Protein AF-T0YXC4-F1 (afdb_monomer_lite)

Organism: NCBI:txid410659

Structure (mmCIF, N/CA/C/O backbone):
data_AF-T0YXC4-F1
#
_entry.id   AF-T0YXC4-F1
#
loop_
_atom_site.group_PDB
_atom_site.id
_atom_site.type_symbol
_atom_site.label_atom_id
_atom_site.label_alt_id
_atom_site.label_comp_id
_atom_site.label_asym_id
_atom_site.label_entity_id
_atom_site.label_seq_id
_atom_site.pdbx_PDB_ins_code
_atom_site.Cartn_x
_atom_site.Cartn_y
_atom_site.Cartn_z
_atom_site.occupancy
_atom_site.B_iso_or_equiv
_atom_site.auth_seq_id
_atom_site.auth_comp_id
_atom_site.auth_asym_id
_atom_site.auth_atom_id
_atom_site.pdbx_PDB_model_num
ATOM 1 N N . MET A 1 1 ? -0.343 4.038 3.746 1.00 89.31 1 MET A N 1
ATOM 2 C CA . MET A 1 1 ? -1.048 2.782 3.409 1.00 89.31 1 MET A CA 1
ATOM 3 C C . MET A 1 1 ? -2.465 3.038 2.936 1.00 89.31 1 MET A C 1
ATOM 5 O O . MET A 1 1 ? -2.783 2.548 1.871 1.00 89.31 1 MET A O 1
ATOM 9 N N . THR A 1 2 ? -3.294 3.812 3.639 1.00 93.81 2 THR A N 1
ATOM 10 C CA . THR A 1 2 ? -4.665 4.095 3.173 1.00 93.81 2 THR A CA 1
ATOM 11 C C . THR A 1 2 ? -4.748 4.724 1.772 1.00 93.81 2 THR A C 1
ATOM 13 O O . THR A 1 2 ? -5.562 4.224 1.002 1.00 93.81 2 THR A O 1
ATOM 16 N N . PRO A 1 3 ? -3.846 5.634 1.331 1.00 94.62 3 PRO A N 1
ATOM 17 C CA . PRO A 1 3 ? -3.892 6.118 -0.053 1.00 94.62 3 PRO A CA 1
ATOM 18 C C . PRO A 1 3 ? -3.593 5.032 -1.094 1.00 94.62 3 PRO A C 1
ATOM 20 O O . PRO A 1 3 ? -4.110 5.072 -2.201 1.00 94.62 3 PRO A O 1
ATOM 23 N N . LEU A 1 4 ? -2.778 4.028 -0.742 1.00 95.25 4 LEU A N 1
ATOM 24 C CA . LEU A 1 4 ? -2.529 2.885 -1.625 1.00 95.25 4 LEU A CA 1
ATOM 25 C C . LEU A 1 4 ? -3.799 2.061 -1.821 1.00 95.25 4 LEU A C 1
ATOM 27 O O . LEU A 1 4 ? -4.072 1.620 -2.930 1.00 95.25 4 LEU A O 1
ATOM 31 N N . ILE A 1 5 ? -4.548 1.827 -0.743 1.00 95.38 5 ILE A N 1
ATOM 32 C CA . ILE A 1 5 ? -5.797 1.070 -0.819 1.00 95.38 5 ILE A CA 1
ATOM 33 C C . ILE A 1 5 ? -6.786 1.799 -1.730 1.00 95.38 5 ILE A C 1
ATOM 35 O O . ILE A 1 5 ? -7.356 1.170 -2.613 1.00 95.38 5 ILE A O 1
ATOM 39 N N . GLU A 1 6 ? -6.920 3.119 -1.587 1.00 93.88 6 GLU A N 1
ATOM 40 C CA . GLU A 1 6 ? -7.794 3.927 -2.449 1.00 93.88 6 GLU A CA 1
ATOM 41 C C . GLU A 1 6 ? -7.365 3.894 -3.920 1.00 93.88 6 GLU A C 1
ATOM 43 O O . GLU A 1 6 ? -8.204 3.697 -4.801 1.00 93.88 6 GLU A O 1
ATOM 48 N N . GLU A 1 7 ? -6.064 4.013 -4.193 1.00 95.06 7 GLU A N 1
ATOM 49 C CA . GLU A 1 7 ? -5.517 3.901 -5.548 1.00 95.06 7 GLU A CA 1
ATOM 50 C C . GLU A 1 7 ? -5.839 2.533 -6.171 1.00 95.06 7 GLU A C 1
ATOM 52 O O . GLU A 1 7 ? -6.285 2.456 -7.318 1.00 95.06 7 GLU A O 1
ATOM 57 N N . LEU A 1 8 ? -5.654 1.445 -5.415 1.00 95.56 8 LEU A N 1
ATOM 58 C CA . LEU A 1 8 ? -5.947 0.092 -5.886 1.00 95.56 8 LEU A CA 1
ATOM 59 C C . LEU A 1 8 ? -7.445 -0.118 -6.104 1.00 95.56 8 LEU A C 1
ATOM 61 O O . LEU A 1 8 ? -7.821 -0.692 -7.116 1.00 95.56 8 LEU A O 1
ATOM 65 N N . GLN A 1 9 ? -8.310 0.366 -5.214 1.00 94.06 9 GLN A N 1
ATOM 66 C CA . GLN A 1 9 ? -9.762 0.250 -5.387 1.00 94.06 9 GLN A CA 1
ATOM 67 C C . GLN A 1 9 ? -10.277 1.048 -6.589 1.00 94.06 9 GLN A C 1
ATOM 69 O O . GLN A 1 9 ? -11.237 0.634 -7.233 1.00 94.06 9 GLN A O 1
ATOM 74 N N . THR A 1 10 ? -9.639 2.176 -6.898 1.00 93.44 10 THR A N 1
ATOM 75 C CA . THR A 1 10 ? -10.023 3.030 -8.028 1.00 93.44 10 THR A CA 1
ATOM 76 C C . THR A 1 10 ? -9.634 2.394 -9.362 1.00 93.44 10 THR A C 1
ATOM 78 O O . THR A 1 10 ? -10.441 2.353 -10.286 1.00 93.44 10 THR A O 1
ATOM 81 N N . ASN A 1 11 ? -8.413 1.864 -9.461 1.00 94.94 11 ASN A N 1
ATOM 82 C CA . ASN A 1 11 ? -7.876 1.331 -10.717 1.00 94.94 11 ASN A CA 1
ATOM 83 C C . ASN A 1 11 ? -8.137 -0.174 -10.905 1.00 94.94 11 ASN A C 1
ATOM 85 O O . ASN A 1 11 ? -8.137 -0.671 -12.028 1.00 94.94 11 ASN A O 1
ATOM 89 N N . LEU A 1 12 ? -8.362 -0.911 -9.814 1.00 95.38 12 LEU A N 1
ATOM 90 C CA . LEU A 1 12 ? -8.618 -2.353 -9.783 1.00 95.38 12 LEU A CA 1
ATOM 91 C C . LEU A 1 12 ? -9.857 -2.641 -8.906 1.00 95.38 12 LEU A C 1
ATOM 93 O O . LEU A 1 12 ? -9.734 -3.240 -7.835 1.00 95.38 12 LEU A O 1
ATOM 97 N N . PRO A 1 13 ? -11.073 -2.256 -9.338 1.00 92.75 13 PRO A N 1
ATOM 98 C CA . PRO A 1 13 ? -12.277 -2.264 -8.493 1.00 92.75 13 PRO A CA 1
ATOM 99 C C . PRO A 1 13 ? -12.686 -3.645 -7.961 1.00 92.75 13 PRO A C 1
ATOM 101 O O . PRO A 1 13 ? -13.370 -3.739 -6.946 1.00 92.75 13 PRO A O 1
ATOM 104 N N . ASN A 1 14 ? -12.242 -4.721 -8.614 1.00 94.50 14 ASN A N 1
ATOM 105 C CA . ASN A 1 14 ? -12.522 -6.101 -8.208 1.00 94.50 14 ASN A CA 1
ATOM 106 C C . ASN A 1 14 ? -11.354 -6.765 -7.455 1.00 94.50 14 ASN A C 1
ATOM 108 O O . ASN A 1 14 ? -11.410 -7.964 -7.167 1.00 94.50 14 ASN A O 1
ATOM 112 N N . ALA A 1 15 ? -10.277 -6.027 -7.165 1.00 95.69 15 ALA A N 1
ATOM 113 C CA . ALA A 1 15 ? -9.135 -6.569 -6.444 1.00 95.69 15 ALA A CA 1
ATOM 114 C C . ALA A 1 15 ? -9.502 -6.870 -4.987 1.00 95.69 15 ALA A C 1
ATOM 116 O O . ALA A 1 15 ? -10.062 -6.036 -4.277 1.00 95.69 15 ALA A O 1
ATOM 117 N N . ARG A 1 16 ? -9.130 -8.067 -4.526 1.00 96.75 16 ARG A N 1
ATOM 118 C CA . ARG A 1 16 ? -9.169 -8.430 -3.106 1.00 96.75 16 ARG A CA 1
ATOM 119 C C . ARG A 1 16 ? -7.817 -8.126 -2.492 1.00 96.75 16 ARG A C 1
ATOM 121 O O . ARG A 1 16 ? -6.807 -8.673 -2.932 1.00 96.75 16 ARG A O 1
ATOM 128 N N . ILE A 1 17 ? -7.806 -7.262 -1.487 1.00 97.44 17 ILE A N 1
ATOM 129 C CA . ILE A 1 17 ? -6.573 -6.779 -0.877 1.00 97.44 17 ILE A CA 1
ATOM 130 C C . ILE A 1 17 ? -6.413 -7.424 0.497 1.00 97.44 17 ILE A C 1
ATOM 132 O O . ILE A 1 17 ? -7.235 -7.215 1.389 1.00 97.44 17 ILE A O 1
ATOM 136 N N . ASP A 1 18 ? -5.328 -8.173 0.676 1.00 97.12 18 ASP A N 1
ATOM 137 C CA . ASP A 1 18 ? -4.890 -8.625 1.994 1.00 97.12 18 ASP A CA 1
ATOM 138 C C . ASP A 1 18 ? -3.780 -7.688 2.493 1.00 97.12 18 ASP A C 1
ATOM 140 O O . ASP A 1 18 ? -2.787 -7.450 1.800 1.00 97.12 18 ASP A O 1
ATOM 144 N N . VAL A 1 19 ? -3.921 -7.159 3.708 1.00 95.94 19 VAL A N 1
ATOM 145 C CA . VAL A 1 19 ? -2.939 -6.257 4.321 1.00 95.94 19 VAL A CA 1
ATOM 146 C C . VAL A 1 19 ? -2.153 -6.998 5.391 1.00 95.94 19 VAL A C 1
ATOM 148 O O . VAL A 1 19 ? -2.708 -7.409 6.403 1.00 95.94 19 VAL A O 1
ATOM 151 N N . LEU A 1 20 ? -0.839 -7.124 5.211 1.00 94.38 20 LEU A N 1
ATOM 152 C CA . LEU A 1 20 ? 0.066 -7.652 6.231 1.00 94.38 20 LEU A CA 1
ATOM 153 C C . LEU A 1 20 ? 0.678 -6.496 7.030 1.00 94.38 20 LEU A C 1
ATOM 155 O O . LEU A 1 20 ? 1.463 -5.717 6.491 1.00 94.38 20 LEU A O 1
ATOM 159 N N . SER A 1 21 ? 0.335 -6.375 8.312 1.00 91.50 21 SER A N 1
ATOM 160 C CA . SER A 1 21 ? 0.730 -5.232 9.143 1.00 91.50 21 SER A CA 1
ATOM 161 C C . SER A 1 21 ? 1.229 -5.666 10.514 1.00 91.50 21 SER A C 1
ATOM 163 O O . SER A 1 21 ? 0.726 -6.618 11.092 1.00 91.50 21 SER A O 1
ATOM 165 N N . ALA A 1 22 ? 2.208 -4.943 11.059 1.00 88.06 22 ALA A N 1
ATOM 166 C CA . ALA A 1 22 ? 2.613 -5.073 12.461 1.00 88.06 22 ALA A CA 1
ATOM 167 C C . ALA A 1 22 ? 1.924 -4.044 13.379 1.00 88.06 22 ALA A C 1
ATOM 169 O O . ALA A 1 22 ? 2.233 -3.981 14.569 1.00 88.06 22 ALA A O 1
ATOM 170 N N . CYS A 1 23 ? 1.041 -3.205 12.824 1.00 87.69 23 CYS A N 1
ATOM 171 C CA . CYS A 1 23 ? 0.248 -2.246 13.585 1.00 87.69 23 CYS A CA 1
ATOM 172 C C . CYS A 1 23 ? -0.911 -2.982 14.280 1.00 87.69 23 CYS A C 1
ATOM 174 O O . CYS A 1 23 ? -1.699 -3.605 13.569 1.00 87.69 23 CYS A O 1
ATOM 176 N N . PRO A 1 24 ? -1.049 -2.892 15.617 1.00 86.62 24 PRO A N 1
ATOM 177 C CA . PRO A 1 24 ? -2.170 -3.500 16.336 1.00 86.62 24 PRO A CA 1
ATOM 178 C C . PRO A 1 24 ? -3.530 -2.946 15.911 1.00 86.62 24 PRO A C 1
ATOM 180 O O . PRO A 1 24 ? -4.501 -3.678 15.917 1.00 86.62 24 PRO A O 1
ATOM 183 N N . ALA A 1 25 ? -3.579 -1.678 15.492 1.00 89.88 25 ALA A N 1
ATOM 184 C CA . ALA A 1 25 ? -4.812 -1.028 15.057 1.00 89.88 25 ALA A CA 1
ATOM 185 C C . ALA A 1 25 ? -5.099 -1.203 13.554 1.00 89.88 25 ALA A C 1
ATOM 187 O O . ALA A 1 25 ? -5.867 -0.455 12.953 1.00 89.88 25 ALA A O 1
ATOM 188 N N . ALA A 1 26 ? -4.402 -2.128 12.882 1.00 92.00 26 ALA A N 1
ATOM 189 C CA . ALA A 1 26 ? -4.546 -2.287 11.439 1.00 92.00 26 ALA A CA 1
ATOM 190 C C . ALA A 1 26 ? -5.963 -2.722 11.057 1.00 92.00 26 ALA A C 1
ATOM 192 O O . ALA A 1 26 ? -6.466 -2.263 10.036 1.00 92.00 26 ALA A O 1
ATOM 193 N N . HIS A 1 27 ? -6.591 -3.591 11.853 1.00 92.25 27 HIS A N 1
ATOM 194 C CA . HIS A 1 27 ? -7.942 -4.050 11.561 1.00 92.25 27 HIS A CA 1
ATOM 195 C C . HIS A 1 27 ? -8.942 -2.889 11.567 1.00 92.25 27 HIS A C 1
ATOM 197 O O . HIS A 1 27 ? -9.600 -2.674 10.553 1.00 92.25 27 HIS A O 1
ATOM 203 N N . GLU A 1 28 ? -8.959 -2.076 12.630 1.00 91.69 28 GLU A N 1
ATOM 204 C CA . GLU A 1 28 ? -9.878 -0.933 12.743 1.00 91.69 28 GLU A CA 1
ATOM 205 C C . GLU A 1 28 ? -9.617 0.125 11.659 1.00 91.69 28 GLU A C 1
ATOM 207 O O . GLU A 1 28 ? -10.542 0.650 11.045 1.00 91.69 28 GLU A O 1
ATOM 212 N N . VAL A 1 29 ? -8.345 0.410 11.348 1.00 92.31 29 VAL A N 1
ATOM 213 C CA . VAL A 1 29 ? -7.995 1.401 10.314 1.00 92.31 29 VAL A CA 1
ATOM 214 C C . VAL A 1 29 ? -8.510 0.993 8.932 1.00 92.31 29 VAL A C 1
ATOM 216 O O . VAL A 1 29 ? -8.890 1.866 8.147 1.00 92.31 29 VAL A O 1
ATOM 219 N N . PHE A 1 30 ? -8.493 -0.304 8.608 1.00 94.25 30 PHE A N 1
ATOM 220 C CA . PHE A 1 30 ? -8.868 -0.794 7.280 1.00 94.25 30 PHE A CA 1
ATOM 221 C C . PHE A 1 30 ? -10.308 -1.312 7.173 1.00 94.25 30 PHE A C 1
ATOM 223 O O . PHE A 1 30 ? -10.748 -1.574 6.057 1.00 94.25 30 PHE A O 1
ATOM 230 N N . GLU A 1 31 ? -11.055 -1.405 8.275 1.00 92.06 31 GLU A N 1
ATOM 231 C CA . GLU A 1 31 ? -12.439 -1.900 8.294 1.00 92.06 31 GLU A CA 1
ATOM 232 C C . GLU A 1 31 ? -13.357 -1.121 7.337 1.00 92.06 31 GLU A C 1
ATOM 234 O O . GLU A 1 31 ? -14.156 -1.706 6.608 1.00 92.06 31 GLU A O 1
ATOM 239 N N . GLY A 1 32 ? -13.185 0.201 7.254 1.00 92.00 32 GLY A N 1
ATOM 240 C CA . GLY A 1 32 ? -13.977 1.056 6.367 1.00 92.00 32 GLY A CA 1
ATOM 241 C C . GLY A 1 32 ? -13.593 1.008 4.878 1.00 92.00 32 GLY A C 1
ATOM 242 O O . GLY A 1 32 ? -14.109 1.815 4.102 1.00 92.00 32 GLY A O 1
ATOM 243 N N . PHE A 1 33 ? -12.683 0.120 4.457 1.00 93.75 33 PHE A N 1
ATOM 244 C CA . PHE A 1 33 ? -12.242 -0.009 3.062 1.00 93.75 33 PHE A CA 1
ATOM 245 C C . PHE A 1 33 ? -12.773 -1.311 2.434 1.00 93.75 33 PHE A C 1
ATOM 247 O O . PHE A 1 33 ? -12.198 -2.374 2.662 1.00 93.75 33 PHE A O 1
ATOM 254 N N . PRO A 1 34 ? -13.808 -1.265 1.571 1.00 90.69 34 PRO A N 1
ATOM 255 C CA . PRO A 1 34 ? -14.507 -2.474 1.110 1.00 90.69 34 PRO A CA 1
ATOM 256 C C . PRO A 1 34 ? -13.661 -3.437 0.256 1.00 90.69 34 PRO A C 1
ATOM 258 O O . PRO A 1 34 ? -14.017 -4.602 0.110 1.00 90.69 34 PRO A O 1
ATOM 261 N N . GLY A 1 35 ? -12.546 -2.975 -0.318 1.00 90.81 35 GLY A N 1
ATOM 262 C CA . GLY A 1 35 ? -11.605 -3.813 -1.070 1.00 90.81 35 GLY A CA 1
ATOM 263 C C . GLY A 1 35 ? -10.615 -4.573 -0.183 1.00 90.81 35 GLY A C 1
ATOM 264 O O . GLY A 1 35 ? -9.942 -5.488 -0.663 1.00 90.81 35 GLY A O 1
ATOM 265 N N . VAL A 1 36 ? -10.514 -4.218 1.103 1.00 96.25 36 VAL A N 1
ATOM 266 C CA . VAL A 1 36 ? -9.666 -4.929 2.061 1.00 96.25 36 VAL A CA 1
ATOM 267 C C . VAL A 1 36 ? -10.415 -6.160 2.549 1.00 96.25 36 VAL A C 1
ATOM 269 O O . VAL A 1 36 ? -11.372 -6.076 3.309 1.00 96.25 36 VAL A O 1
ATOM 272 N N . TYR A 1 37 ? -9.968 -7.324 2.091 1.00 95.12 37 TYR A N 1
ATOM 273 C CA . TYR A 1 37 ? -10.610 -8.596 2.391 1.00 95.12 37 TYR A CA 1
ATOM 274 C C . TYR A 1 37 ? -10.095 -9.202 3.698 1.00 95.12 37 TYR A C 1
ATOM 276 O O . TYR A 1 37 ? -10.861 -9.791 4.463 1.00 95.12 37 TYR A O 1
ATOM 284 N N . ARG A 1 38 ? -8.790 -9.074 3.968 1.00 95.38 38 ARG A N 1
ATOM 285 C CA . ARG A 1 38 ? -8.170 -9.564 5.205 1.00 95.38 38 ARG A CA 1
ATOM 286 C C . ARG A 1 38 ? -7.100 -8.612 5.699 1.00 95.38 38 ARG A C 1
ATOM 288 O O . ARG A 1 38 ? -6.307 -8.081 4.928 1.00 95.38 38 ARG A O 1
ATOM 295 N N . VAL A 1 39 ? -7.010 -8.492 7.017 1.00 95.69 39 VAL A N 1
ATOM 296 C CA . VAL A 1 39 ? -5.870 -7.872 7.689 1.00 95.69 39 VAL A CA 1
ATOM 297 C C . VAL A 1 39 ? -5.149 -8.954 8.483 1.00 95.69 39 VAL A C 1
ATOM 299 O O . VAL A 1 39 ? -5.714 -9.597 9.365 1.00 95.69 39 VAL A O 1
ATOM 302 N N . HIS A 1 40 ? -3.893 -9.197 8.130 1.00 93.44 40 HIS A N 1
ATOM 303 C CA . HIS A 1 40 ? -3.005 -10.117 8.815 1.00 93.44 40 HIS A CA 1
ATOM 304 C C . HIS A 1 40 ? -2.114 -9.335 9.772 1.00 93.44 40 HIS A C 1
ATOM 306 O O . HIS A 1 40 ? -1.161 -8.670 9.361 1.00 93.44 40 HIS A O 1
ATOM 312 N N . GLU A 1 41 ? -2.399 -9.456 11.062 1.00 89.88 41 GLU A N 1
ATOM 313 C CA . GLU A 1 41 ? -1.569 -8.860 12.099 1.00 89.88 41 GLU A CA 1
ATOM 314 C C . GLU A 1 41 ? -0.352 -9.739 12.398 1.00 89.88 41 GLU A C 1
ATOM 316 O O . GLU A 1 41 ? -0.451 -10.913 12.779 1.00 89.88 41 GLU A O 1
ATOM 321 N N . LEU A 1 42 ? 0.828 -9.155 12.218 1.00 85.31 42 LEU A N 1
ATOM 322 C CA . LEU A 1 42 ? 2.088 -9.714 12.667 1.00 85.31 42 LEU A CA 1
ATOM 323 C C . LEU A 1 42 ? 2.396 -9.190 14.069 1.00 85.31 42 LEU A C 1
ATOM 325 O O . LEU A 1 42 ? 2.434 -7.977 14.275 1.00 85.31 42 LEU A O 1
ATOM 329 N N . PRO A 1 43 ? 2.704 -10.073 15.033 1.00 76.50 43 PRO A N 1
ATOM 330 C CA . PRO A 1 43 ? 3.152 -9.639 16.345 1.00 76.50 43 PRO A CA 1
ATOM 331 C C . PRO A 1 43 ? 4.369 -8.709 16.218 1.00 76.50 43 PRO A C 1
ATOM 333 O O . PRO A 1 43 ? 5.415 -9.128 15.717 1.00 76.50 43 PRO A O 1
ATOM 336 N N . PHE A 1 44 ? 4.261 -7.475 16.725 1.00 64.38 44 PHE A N 1
ATOM 337 C CA . PHE A 1 44 ? 5.334 -6.465 16.698 1.00 64.38 44 PHE A CA 1
ATOM 338 C C . PHE A 1 44 ? 6.652 -6.981 17.314 1.00 64.38 44 PHE A C 1
ATOM 340 O O . PHE A 1 44 ? 7.745 -6.575 16.927 1.00 64.38 44 PHE A O 1
ATOM 347 N N . ARG A 1 45 ? 6.562 -7.952 18.236 1.00 67.56 45 ARG A N 1
ATOM 348 C CA . ARG A 1 45 ? 7.692 -8.707 18.801 1.00 67.56 45 ARG A CA 1
ATOM 349 C C . ARG A 1 45 ? 7.640 -10.169 18.353 1.00 67.56 45 ARG A C 1
ATOM 351 O O . ARG A 1 45 ? 7.411 -11.053 19.175 1.00 67.56 45 ARG A O 1
ATOM 358 N N . GLY A 1 46 ? 7.860 -10.431 17.063 1.00 59.50 46 GLY A N 1
ATOM 359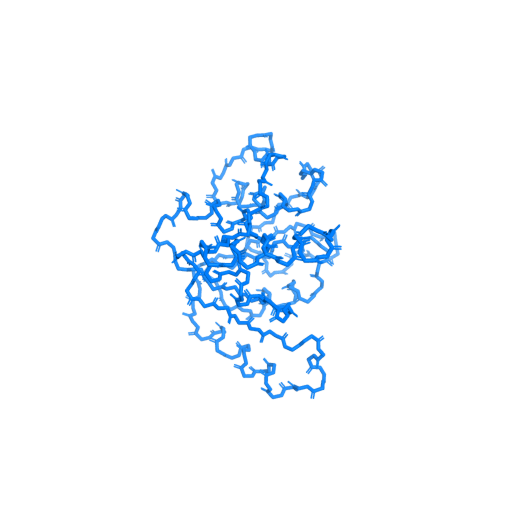 C CA . GLY A 1 46 ? 7.809 -11.783 16.477 1.00 59.50 46 GLY A CA 1
ATOM 360 C C . GLY A 1 46 ? 8.637 -12.835 17.232 1.00 59.50 46 GLY A C 1
ATOM 361 O O . GLY A 1 46 ? 8.211 -13.979 17.352 1.00 59.50 46 GLY A O 1
ATOM 362 N N . VAL A 1 47 ? 9.750 -12.424 17.853 1.00 63.06 47 VAL A N 1
ATOM 363 C CA . VAL A 1 47 ? 10.617 -13.284 18.684 1.00 63.06 47 VAL A CA 1
ATOM 364 C C . VAL A 1 47 ? 9.906 -13.812 19.940 1.00 63.06 47 VAL A C 1
ATOM 366 O O . VAL A 1 47 ? 10.203 -14.908 20.396 1.00 63.06 47 VAL A O 1
ATOM 369 N N . ARG A 1 48 ? 8.937 -13.068 20.493 1.00 72.31 48 ARG A N 1
ATOM 370 C CA . ARG A 1 48 ? 8.167 -13.490 21.678 1.00 72.31 48 ARG A CA 1
ATOM 371 C C . ARG A 1 48 ? 6.990 -14.404 21.337 1.00 72.31 48 ARG A C 1
ATOM 373 O O . ARG A 1 48 ? 6.461 -15.063 22.225 1.00 72.31 48 ARG A O 1
ATOM 380 N N . HIS A 1 49 ? 6.585 -14.458 20.068 1.00 78.94 49 HIS A N 1
ATOM 381 C CA . HIS A 1 49 ? 5.453 -15.267 19.609 1.00 78.94 49 HIS A CA 1
ATOM 382 C C . HIS A 1 49 ? 5.766 -15.991 18.287 1.00 78.94 49 HIS A C 1
ATOM 384 O O . HIS A 1 49 ? 5.038 -15.812 17.305 1.00 78.94 49 HIS A O 1
ATOM 390 N N . PRO A 1 50 ? 6.822 -16.828 18.240 1.00 83.31 50 PRO A N 1
ATOM 391 C CA . PRO A 1 50 ? 7.325 -17.410 16.996 1.00 83.31 50 PRO A CA 1
ATOM 392 C C . PRO A 1 50 ? 6.290 -18.303 16.304 1.00 83.31 50 PRO A C 1
ATOM 394 O O . PRO A 1 50 ? 6.135 -18.228 15.089 1.00 83.31 50 PRO A O 1
ATOM 397 N N . LEU A 1 51 ? 5.517 -19.085 17.067 1.00 86.44 51 LEU A N 1
ATOM 398 C CA . LEU A 1 51 ? 4.472 -19.957 16.516 1.00 86.44 51 LEU A CA 1
ATOM 399 C C . LEU A 1 51 ? 3.329 -19.161 15.876 1.00 86.44 51 LEU A C 1
ATOM 401 O O . LEU A 1 51 ? 2.890 -19.489 14.777 1.00 86.44 51 LEU A O 1
ATOM 405 N N . ARG A 1 52 ? 2.870 -18.082 16.528 1.00 84.88 52 ARG A N 1
ATOM 406 C CA . ARG A 1 52 ? 1.836 -17.195 15.965 1.00 84.88 52 ARG A CA 1
ATOM 407 C C . ARG A 1 52 ? 2.344 -16.482 14.716 1.00 84.88 52 ARG A C 1
ATOM 409 O O . ARG A 1 52 ? 1.626 -16.410 13.725 1.00 84.88 52 ARG A O 1
ATOM 416 N N . TYR A 1 53 ? 3.587 -16.005 14.749 1.00 88.19 53 TYR A N 1
ATOM 417 C CA . TYR A 1 53 ? 4.230 -15.370 13.604 1.00 88.19 53 TYR A CA 1
ATOM 418 C C . TYR A 1 53 ? 4.326 -16.335 12.411 1.00 88.19 53 TYR A C 1
ATOM 420 O O . TYR A 1 53 ? 3.837 -16.025 11.326 1.00 88.19 53 TYR A O 1
ATOM 428 N N . ALA A 1 54 ? 4.868 -17.539 12.627 1.00 87.94 54 ALA A N 1
ATOM 429 C CA . ALA A 1 54 ? 4.970 -18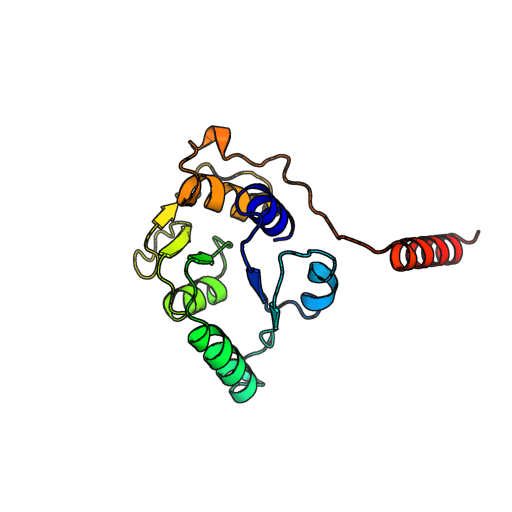.578 11.606 1.00 87.94 54 ALA A CA 1
ATOM 430 C C . ALA A 1 54 ? 3.592 -19.009 11.080 1.00 87.94 54 ALA A C 1
ATOM 432 O O . ALA A 1 54 ? 3.412 -19.127 9.874 1.00 87.94 54 ALA A O 1
ATOM 433 N N . GLY A 1 55 ? 2.597 -19.175 11.955 1.00 91.50 55 GLY A N 1
ATOM 434 C CA . GLY A 1 55 ? 1.225 -19.502 11.562 1.00 91.50 55 GLY A CA 1
ATOM 435 C C . GLY A 1 55 ? 0.580 -18.425 10.684 1.00 91.50 55 GLY A C 1
ATOM 436 O O . GLY A 1 55 ? -0.074 -18.749 9.693 1.00 91.50 55 GLY A O 1
ATOM 437 N N . THR A 1 56 ? 0.789 -17.141 10.990 1.00 90.94 56 THR A N 1
ATOM 438 C CA . THR A 1 56 ? 0.343 -16.042 10.118 1.00 90.94 56 THR A CA 1
ATOM 439 C C . THR A 1 56 ? 1.059 -16.074 8.772 1.00 90.94 56 THR A C 1
ATOM 441 O O . THR A 1 56 ? 0.385 -16.013 7.748 1.00 90.94 56 THR A O 1
ATOM 444 N N . LEU A 1 57 ? 2.380 -16.271 8.743 1.00 91.12 57 LEU A N 1
ATOM 445 C CA . LEU A 1 57 ? 3.111 -16.380 7.477 1.00 91.12 57 LEU A CA 1
ATOM 446 C C . LEU A 1 57 ? 2.675 -17.579 6.638 1.00 91.12 57 LEU A C 1
ATOM 448 O O . LEU A 1 57 ? 2.483 -17.432 5.439 1.00 91.12 57 LEU A O 1
ATOM 452 N N . LEU A 1 58 ? 2.453 -18.744 7.247 1.00 91.56 58 LEU A N 1
ATOM 453 C CA . LEU A 1 58 ? 1.949 -19.918 6.536 1.00 91.56 58 LEU A CA 1
ATOM 454 C C . LEU A 1 58 ? 0.564 -19.667 5.932 1.00 91.56 58 LEU A C 1
ATOM 456 O O . LEU A 1 58 ? 0.298 -20.134 4.829 1.00 91.56 58 LEU A O 1
ATOM 460 N N . ARG A 1 59 ? -0.313 -18.927 6.625 1.00 92.56 59 ARG A N 1
ATOM 461 C CA . ARG A 1 59 ? -1.621 -18.534 6.077 1.00 92.56 59 ARG A CA 1
ATOM 462 C C . ARG A 1 59 ? -1.461 -17.627 4.864 1.00 92.56 59 ARG A C 1
ATOM 464 O O . ARG A 1 59 ? -2.018 -17.947 3.822 1.00 92.56 59 ARG A O 1
ATOM 471 N N . VAL A 1 60 ? -0.658 -16.570 4.985 1.00 93.75 60 VAL A N 1
ATOM 472 C CA . VAL A 1 60 ? -0.364 -15.630 3.890 1.00 93.75 60 VAL A CA 1
ATOM 473 C C . VAL A 1 60 ? 0.242 -16.377 2.697 1.00 93.75 60 VAL A C 1
ATOM 475 O O . VAL A 1 60 ? -0.244 -16.270 1.577 1.00 93.75 60 VAL A O 1
ATOM 478 N N . CYS A 1 61 ? 1.240 -17.231 2.926 1.00 93.38 61 CYS A N 1
ATOM 479 C CA . CYS A 1 61 ? 1.902 -17.965 1.851 1.00 93.38 61 CYS A CA 1
ATOM 480 C C . CYS A 1 61 ? 1.011 -18.994 1.136 1.00 93.38 61 CYS A C 1
ATOM 482 O O . CYS A 1 61 ? 1.347 -19.409 0.033 1.00 93.38 61 CYS A O 1
ATOM 484 N N . ARG A 1 62 ? -0.112 -19.415 1.728 1.00 93.81 62 ARG A N 1
ATOM 485 C CA . ARG A 1 62 ? -1.050 -20.367 1.108 1.00 93.81 62 ARG A CA 1
ATOM 486 C C . ARG A 1 62 ? -2.097 -19.715 0.207 1.00 93.81 62 ARG A C 1
ATOM 488 O O . ARG A 1 62 ? -2.781 -20.442 -0.501 1.00 93.81 62 ARG A O 1
ATOM 495 N N . VAL A 1 63 ? -2.239 -18.387 0.232 1.00 93.44 63 VAL A N 1
ATOM 496 C CA . VAL A 1 63 ? -3.271 -17.690 -0.557 1.00 93.44 63 VAL A CA 1
ATOM 497 C C . VAL A 1 63 ? -2.961 -17.721 -2.056 1.00 93.44 63 VAL A C 1
ATOM 499 O O . VAL A 1 63 ? -3.879 -17.875 -2.851 1.00 93.44 63 VAL A O 1
ATOM 502 N N . GLY A 1 64 ? -1.682 -17.628 -2.436 1.00 91.69 64 GLY A N 1
ATOM 503 C CA . GLY A 1 64 ? -1.264 -17.592 -3.842 1.00 91.69 64 GLY A CA 1
ATOM 504 C C . GLY A 1 64 ? -1.587 -16.254 -4.511 1.00 91.69 64 GLY A C 1
ATOM 505 O O . GLY A 1 64 ? -2.428 -16.193 -5.399 1.00 91.69 64 GLY A O 1
ATOM 506 N N . TYR A 1 65 ? -0.928 -15.179 -4.072 1.00 96.69 65 TYR A N 1
ATOM 507 C CA . TYR A 1 65 ? -1.198 -13.825 -4.561 1.00 96.69 65 TYR A CA 1
ATOM 508 C C . TYR A 1 65 ? -0.791 -13.627 -6.028 1.00 96.69 65 TYR A C 1
ATOM 510 O O . TYR A 1 65 ? 0.274 -14.071 -6.462 1.00 96.69 65 TYR A O 1
ATOM 518 N N . ASP A 1 66 ? -1.595 -12.879 -6.781 1.00 97.06 66 ASP A N 1
ATOM 519 C CA . ASP A 1 66 ? -1.195 -12.407 -8.108 1.00 97.06 66 ASP A CA 1
ATOM 520 C C . ASP A 1 66 ? -0.121 -11.322 -7.994 1.00 97.06 66 ASP A C 1
ATOM 522 O O . ASP A 1 66 ? 0.904 -11.386 -8.669 1.00 97.06 66 ASP A O 1
ATOM 526 N N . ILE A 1 67 ? -0.313 -10.365 -7.081 1.00 97.00 67 ILE A N 1
ATOM 527 C CA . ILE A 1 67 ? 0.595 -9.236 -6.882 1.00 97.00 67 ILE A CA 1
ATOM 528 C C . ILE A 1 67 ? 0.973 -9.130 -5.404 1.00 97.00 67 ILE A C 1
ATOM 530 O O . ILE A 1 67 ? 0.106 -9.099 -4.533 1.00 97.00 67 ILE A O 1
ATOM 534 N N . VAL A 1 68 ? 2.273 -9.037 -5.120 1.00 97.12 68 VAL A N 1
ATOM 535 C CA . VAL A 1 68 ? 2.809 -8.711 -3.792 1.00 97.12 68 VAL A CA 1
ATOM 536 C C . VAL A 1 68 ? 3.505 -7.359 -3.869 1.00 97.12 68 VAL A C 1
ATOM 538 O O . VAL A 1 68 ? 4.416 -7.162 -4.671 1.00 97.12 68 VAL A O 1
ATOM 541 N N . ILE A 1 69 ? 3.088 -6.431 -3.012 1.00 96.62 69 ILE A N 1
ATOM 542 C CA . ILE A 1 69 ? 3.583 -5.054 -2.989 1.00 96.62 69 ILE A CA 1
ATOM 543 C C . ILE A 1 69 ? 4.406 -4.860 -1.713 1.00 96.62 69 ILE A C 1
ATOM 545 O O . ILE A 1 69 ? 3.884 -5.047 -0.616 1.00 96.62 69 ILE A O 1
ATOM 549 N N . ASP A 1 70 ? 5.678 -4.473 -1.842 1.00 94.69 70 ASP A N 1
ATOM 550 C CA . ASP A 1 70 ? 6.481 -3.918 -0.744 1.00 94.69 70 ASP A CA 1
ATOM 551 C C . ASP A 1 70 ? 6.401 -2.379 -0.780 1.00 94.69 70 ASP A C 1
ATOM 553 O O . ASP A 1 70 ? 7.169 -1.738 -1.504 1.00 94.69 70 ASP A O 1
ATOM 557 N N . PRO A 1 71 ? 5.478 -1.759 -0.021 1.00 91.88 71 PRO A N 1
ATOM 558 C CA . PRO A 1 71 ? 5.224 -0.322 -0.088 1.00 91.88 71 PRO A CA 1
ATOM 559 C C . PRO A 1 71 ? 6.327 0.538 0.551 1.00 91.88 71 PRO A C 1
ATOM 561 O O . PRO A 1 71 ? 6.273 1.765 0.464 1.00 91.88 71 PRO A O 1
ATOM 564 N N . CYS A 1 72 ? 7.299 -0.067 1.244 1.00 85.81 72 CYS A N 1
ATOM 565 C CA . CYS A 1 72 ? 8.158 0.631 2.197 1.00 85.81 72 CYS A CA 1
ATOM 566 C C . CYS A 1 72 ? 9.642 0.569 1.811 1.00 85.81 72 CYS A C 1
ATOM 568 O O . CYS A 1 72 ? 10.331 -0.411 2.092 1.00 85.81 72 CYS A O 1
ATOM 570 N N . GLN A 1 73 ? 10.197 1.682 1.318 1.00 84.81 73 GLN A N 1
ATOM 571 C CA . GLN A 1 73 ? 11.616 1.759 0.935 1.00 84.81 73 GLN A CA 1
ATOM 572 C C . GLN A 1 73 ? 12.592 1.403 2.074 1.00 84.81 73 GLN A C 1
ATOM 574 O O . GLN A 1 73 ? 13.633 0.794 1.838 1.00 84.81 73 GLN A O 1
ATOM 579 N N . ASN A 1 74 ? 12.265 1.715 3.330 1.00 83.88 74 ASN A N 1
ATOM 580 C CA . ASN A 1 74 ? 13.190 1.539 4.459 1.00 83.88 74 ASN A CA 1
ATOM 581 C C . ASN A 1 74 ? 12.826 0.378 5.403 1.00 83.88 74 ASN A C 1
ATOM 583 O O . ASN A 1 74 ? 13.426 0.246 6.467 1.00 83.88 74 ASN A O 1
ATOM 587 N N . SER A 1 75 ? 11.885 -0.499 5.030 1.00 86.31 75 SER A N 1
ATOM 588 C CA . SER A 1 75 ? 11.465 -1.611 5.897 1.00 86.31 75 SER A CA 1
ATOM 589 C C . SER A 1 75 ? 12.219 -2.905 5.587 1.00 86.31 75 SER A C 1
ATOM 591 O O . SER A 1 75 ? 11.990 -3.558 4.571 1.00 86.31 75 SER A O 1
ATOM 593 N N . TRP A 1 76 ? 13.119 -3.314 6.485 1.00 85.12 76 TRP A N 1
ATOM 594 C CA . TRP A 1 76 ? 13.820 -4.601 6.369 1.00 85.12 76 TRP A CA 1
ATOM 595 C C . TRP A 1 76 ? 12.883 -5.796 6.520 1.00 85.12 76 TRP A C 1
ATOM 597 O O . TRP A 1 76 ? 13.025 -6.775 5.789 1.00 85.12 76 TRP A O 1
ATOM 607 N N . THR A 1 77 ? 11.919 -5.705 7.436 1.00 86.19 77 THR A N 1
ATOM 608 C CA . THR A 1 77 ? 10.950 -6.775 7.678 1.00 86.19 77 THR A CA 1
ATOM 609 C C . THR A 1 77 ? 10.022 -6.954 6.484 1.00 86.19 77 THR A C 1
ATOM 611 O O . THR A 1 77 ? 9.876 -8.080 6.022 1.00 86.19 77 THR A O 1
ATOM 614 N N . ALA A 1 78 ? 9.448 -5.871 5.942 1.00 88.06 78 ALA A N 1
ATOM 615 C CA . ALA A 1 78 ? 8.578 -5.965 4.766 1.00 88.06 78 ALA A CA 1
ATOM 616 C C . ALA A 1 78 ? 9.332 -6.591 3.589 1.00 88.06 78 ALA A C 1
ATOM 618 O O . ALA A 1 78 ? 8.894 -7.596 3.038 1.00 88.06 78 ALA A O 1
ATOM 619 N N . ARG A 1 79 ? 10.548 -6.108 3.322 1.00 88.38 79 ARG A N 1
ATOM 620 C CA . ARG A 1 79 ? 11.411 -6.649 2.271 1.00 88.38 79 ARG A CA 1
ATOM 621 C C . ARG A 1 79 ? 11.750 -8.122 2.450 1.00 88.38 79 ARG A C 1
ATOM 623 O O . ARG A 1 79 ? 11.776 -8.876 1.478 1.00 88.38 79 ARG A O 1
ATOM 630 N N . PHE A 1 80 ? 12.060 -8.538 3.678 1.00 88.94 80 PHE A N 1
ATOM 631 C CA . PHE A 1 80 ? 12.287 -9.948 3.974 1.00 88.94 80 PHE A CA 1
ATOM 632 C C . PHE A 1 80 ? 11.032 -10.749 3.627 1.00 88.94 80 PHE A C 1
ATOM 634 O O . PHE A 1 80 ? 11.118 -11.688 2.845 1.00 88.94 80 PHE A O 1
ATOM 641 N N . LEU A 1 81 ? 9.870 -10.338 4.128 1.00 90.12 81 LEU A N 1
ATOM 642 C CA . LEU A 1 81 ? 8.606 -11.037 3.916 1.00 90.12 81 LEU A CA 1
ATOM 643 C C . LEU A 1 81 ? 8.203 -11.115 2.441 1.00 90.12 81 LEU A C 1
ATOM 645 O O . LEU A 1 81 ? 7.892 -12.207 1.977 1.00 90.12 81 LEU A O 1
ATOM 649 N N . THR A 1 82 ? 8.305 -10.027 1.677 1.00 91.94 82 THR A N 1
ATOM 650 C CA . THR A 1 82 ? 8.003 -10.005 0.233 1.00 91.94 82 THR A CA 1
ATOM 651 C C . THR A 1 82 ? 8.828 -11.027 -0.549 1.00 91.94 82 THR A C 1
ATOM 653 O O . THR A 1 82 ? 8.331 -11.680 -1.471 1.00 91.94 82 THR A O 1
ATOM 656 N N . ARG A 1 83 ? 10.087 -11.253 -0.152 1.00 89.69 83 ARG A N 1
ATOM 657 C CA . ARG A 1 83 ? 10.919 -12.291 -0.770 1.00 89.69 83 ARG A CA 1
ATOM 658 C C . ARG A 1 83 ? 10.349 -13.697 -0.548 1.00 89.69 83 ARG A C 1
ATOM 660 O O . ARG A 1 83 ? 10.419 -14.508 -1.469 1.00 89.69 83 ARG A O 1
ATOM 667 N N . TRP A 1 84 ? 9.811 -13.981 0.637 1.00 89.81 84 TRP A N 1
ATOM 668 C CA . TRP A 1 84 ? 9.329 -15.314 1.022 1.00 89.81 84 TRP A CA 1
ATOM 669 C C . TRP A 1 84 ? 7.879 -15.587 0.634 1.00 89.81 84 TRP A C 1
ATOM 671 O O . TRP A 1 84 ? 7.546 -16.728 0.331 1.00 89.81 84 TRP A O 1
ATOM 681 N N . ILE A 1 85 ? 7.027 -14.564 0.631 1.00 93.00 85 ILE A N 1
ATOM 682 C CA . ILE A 1 85 ? 5.621 -14.707 0.252 1.00 93.00 85 ILE A CA 1
ATOM 683 C C . ILE A 1 85 ? 5.559 -15.037 -1.245 1.00 93.00 85 ILE A C 1
ATOM 685 O O . ILE A 1 85 ? 6.119 -14.287 -2.044 1.00 93.00 85 ILE A O 1
ATOM 689 N N . PRO A 1 86 ? 4.934 -16.148 -1.664 1.00 93.19 86 PRO A N 1
ATOM 690 C CA . PRO A 1 86 ? 4.750 -16.453 -3.074 1.00 93.19 86 PRO A CA 1
ATOM 691 C C . PRO A 1 86 ? 3.819 -15.420 -3.716 1.00 93.19 86 PRO A C 1
ATOM 693 O O . PRO A 1 86 ? 2.795 -15.049 -3.146 1.00 93.19 86 PRO A O 1
ATOM 696 N N . GLY A 1 87 ? 4.195 -14.966 -4.907 1.00 94.94 87 GLY A N 1
ATOM 697 C CA . GLY A 1 87 ? 3.426 -14.027 -5.715 1.00 94.94 87 GLY A CA 1
ATOM 698 C C . GLY A 1 87 ? 3.820 -14.164 -7.180 1.00 94.94 87 GLY A C 1
ATOM 699 O O . GLY A 1 87 ? 4.989 -14.454 -7.441 1.00 94.94 87 GLY A O 1
ATOM 700 N N . ARG A 1 88 ? 2.873 -13.993 -8.113 1.00 96.12 88 ARG A N 1
ATOM 701 C CA . ARG A 1 88 ? 3.171 -14.031 -9.561 1.00 96.12 88 ARG A CA 1
ATOM 702 C C . ARG A 1 88 ? 3.967 -12.809 -10.016 1.00 96.12 88 ARG A C 1
ATOM 704 O O . ARG A 1 88 ? 4.819 -12.935 -10.885 1.00 96.12 88 ARG A O 1
ATOM 711 N N . LEU A 1 89 ? 3.685 -11.660 -9.410 1.00 96.69 89 LEU A N 1
ATOM 712 C CA . LEU A 1 89 ? 4.377 -10.400 -9.629 1.00 96.69 89 LEU A CA 1
ATOM 713 C C . LEU A 1 89 ? 4.706 -9.754 -8.281 1.00 96.69 89 LEU A C 1
ATOM 715 O O . LEU A 1 89 ? 3.821 -9.504 -7.463 1.00 96.69 89 LEU A O 1
ATOM 719 N N . LYS A 1 90 ? 5.978 -9.458 -8.038 1.00 96.19 90 LYS A N 1
ATOM 720 C CA . LYS A 1 90 ? 6.455 -8.809 -6.816 1.00 96.19 90 LYS A CA 1
ATOM 721 C C . LYS A 1 90 ? 7.037 -7.448 -7.143 1.00 96.19 90 LYS A C 1
ATOM 723 O O . LYS A 1 90 ? 8.028 -7.353 -7.867 1.00 96.19 90 LYS A O 1
ATOM 728 N N . ILE A 1 91 ? 6.456 -6.401 -6.570 1.00 96.00 91 ILE A N 1
ATOM 729 C CA . ILE A 1 91 ? 6.868 -5.022 -6.827 1.00 96.00 91 ILE A CA 1
ATOM 730 C C . ILE A 1 91 ? 7.348 -4.343 -5.549 1.00 96.00 91 ILE A C 1
ATOM 732 O O . ILE A 1 91 ? 6.855 -4.608 -4.452 1.00 96.00 91 ILE A O 1
ATOM 736 N N . GLY A 1 92 ? 8.325 -3.458 -5.687 1.00 95.19 92 GLY A N 1
ATOM 737 C CA . GLY A 1 92 ? 8.889 -2.720 -4.567 1.00 95.19 92 GLY A CA 1
ATOM 738 C C . GLY A 1 92 ? 9.881 -1.666 -5.028 1.00 95.19 92 GLY A C 1
ATOM 739 O O . GLY A 1 92 ? 10.131 -1.482 -6.220 1.00 95.19 92 GLY A O 1
ATOM 740 N N . PHE A 1 93 ? 10.473 -0.963 -4.076 1.00 93.69 93 PHE A N 1
ATOM 741 C CA . PHE A 1 93 ? 11.496 0.025 -4.383 1.00 93.69 93 PHE A CA 1
ATOM 742 C C . PHE A 1 93 ? 12.896 -0.591 -4.496 1.00 93.69 93 PHE A C 1
ATOM 744 O O . PHE A 1 93 ? 13.258 -1.533 -3.783 1.00 93.69 93 PHE A O 1
ATOM 751 N N . MET A 1 94 ? 13.716 -0.021 -5.381 1.00 90.25 94 MET A N 1
ATOM 752 C CA . MET A 1 94 ? 15.123 -0.388 -5.527 1.00 90.25 94 MET A CA 1
ATOM 753 C C . MET A 1 94 ? 15.916 -0.030 -4.269 1.00 90.25 94 MET A C 1
ATOM 755 O O . MET A 1 94 ? 15.889 1.109 -3.796 1.00 90.25 94 MET A O 1
ATOM 759 N N . HIS A 1 95 ? 16.719 -0.979 -3.787 1.00 83.38 95 HIS A N 1
ATOM 760 C CA . HIS A 1 95 ? 17.642 -0.757 -2.681 1.00 83.38 95 HIS A CA 1
ATOM 761 C C . HIS A 1 95 ? 19.086 -1.076 -3.113 1.00 83.38 95 HIS A C 1
ATOM 763 O O . HIS A 1 95 ? 19.344 -2.199 -3.554 1.00 83.38 95 HIS A O 1
ATOM 769 N N . PRO A 1 96 ? 20.065 -0.161 -2.931 1.00 74.12 96 PRO A N 1
ATOM 770 C CA . PRO A 1 96 ? 21.432 -0.321 -3.450 1.00 74.12 96 PRO A CA 1
ATOM 771 C C . PRO A 1 96 ? 22.101 -1.632 -3.032 1.00 74.12 96 PRO A C 1
ATOM 773 O O . PRO A 1 96 ? 22.873 -2.228 -3.775 1.00 74.12 96 PRO A O 1
ATOM 776 N N . ARG A 1 97 ? 21.776 -2.103 -1.823 1.00 69.62 97 ARG A N 1
ATOM 777 C CA . ARG A 1 97 ? 22.395 -3.296 -1.245 1.00 69.62 97 ARG A CA 1
ATOM 778 C C . ARG A 1 97 ? 21.809 -4.628 -1.725 1.00 69.62 97 ARG A C 1
ATOM 780 O O . ARG A 1 97 ? 22.404 -5.640 -1.372 1.00 69.62 97 ARG A O 1
ATOM 787 N N . ARG A 1 98 ? 20.686 -4.692 -2.472 1.00 61.72 98 ARG A N 1
ATOM 788 C CA . ARG A 1 98 ? 20.112 -5.975 -2.959 1.00 61.72 98 ARG A CA 1
ATOM 789 C C . ARG A 1 98 ? 19.221 -5.847 -4.207 1.00 61.72 98 ARG A C 1
ATOM 791 O O . ARG A 1 98 ? 18.320 -5.023 -4.234 1.00 61.72 98 ARG A O 1
ATOM 798 N N . LYS A 1 99 ? 19.412 -6.773 -5.165 1.00 57.66 99 LYS A N 1
ATOM 799 C CA . LYS A 1 99 ? 18.647 -6.915 -6.429 1.00 57.66 99 LYS A CA 1
ATOM 800 C C . LYS A 1 99 ? 17.677 -8.117 -6.492 1.00 57.66 99 LYS A C 1
ATOM 802 O O . LYS A 1 99 ? 17.137 -8.392 -7.551 1.00 57.66 99 LYS A O 1
ATOM 807 N N . ARG A 1 100 ? 17.523 -8.918 -5.427 1.00 73.75 100 ARG A N 1
ATOM 808 C CA . ARG A 1 100 ? 16.795 -10.210 -5.487 1.00 73.75 100 ARG A CA 1
ATOM 809 C C . ARG A 1 100 ? 15.484 -10.177 -4.701 1.00 73.75 100 ARG A C 1
ATOM 811 O O . ARG A 1 100 ? 15.492 -9.728 -3.557 1.00 73.75 100 ARG A O 1
ATOM 818 N N . GLY A 1 101 ? 14.429 -10.767 -5.269 1.00 81.88 101 GLY A N 1
ATOM 819 C CA . GLY A 1 101 ? 13.136 -11.007 -4.608 1.00 81.88 101 GLY A CA 1
ATOM 820 C C . GLY A 1 101 ? 11.982 -10.112 -5.069 1.00 81.88 101 GLY A C 1
ATOM 821 O O . GLY A 1 101 ? 10.876 -10.296 -4.574 1.00 81.88 101 GLY A O 1
ATOM 822 N N . LEU A 1 102 ? 12.246 -9.184 -5.990 1.00 91.31 102 LEU A N 1
ATOM 823 C CA . LEU A 1 102 ? 11.257 -8.369 -6.693 1.00 91.31 102 LEU A CA 1
ATOM 824 C C . LEU A 1 102 ? 11.398 -8.631 -8.194 1.00 91.31 102 LEU A C 1
ATOM 826 O O . LEU A 1 102 ? 12.525 -8.771 -8.673 1.00 91.31 102 LEU A O 1
ATOM 830 N N . ASP A 1 103 ? 10.279 -8.656 -8.902 1.00 94.25 103 ASP A N 1
ATOM 831 C CA . ASP A 1 103 ? 10.219 -8.766 -10.360 1.00 94.25 103 ASP A CA 1
ATOM 832 C C . ASP A 1 103 ? 10.285 -7.374 -11.002 1.00 94.25 103 ASP A C 1
ATOM 834 O O . ASP A 1 103 ? 10.989 -7.171 -11.988 1.00 94.25 103 ASP A O 1
ATOM 838 N N . VAL A 1 104 ? 9.634 -6.383 -10.378 1.00 94.62 104 VAL A N 1
ATOM 839 C CA . VAL A 1 104 ? 9.700 -4.970 -10.777 1.00 94.62 104 VAL A CA 1
ATOM 840 C C . VAL A 1 104 ? 10.214 -4.143 -9.609 1.00 94.62 104 VAL A C 1
ATOM 842 O O . VAL A 1 104 ? 9.720 -4.230 -8.484 1.00 94.62 104 VAL A O 1
ATOM 845 N N . SER A 1 105 ? 11.243 -3.338 -9.864 1.00 93.62 105 SER A N 1
ATOM 846 C CA . SER A 1 105 ? 11.844 -2.469 -8.855 1.00 93.62 105 SER A CA 1
ATOM 847 C C . SER A 1 105 ? 11.897 -1.029 -9.342 1.00 93.62 105 SER A C 1
ATOM 849 O O . SER A 1 105 ? 12.487 -0.753 -10.382 1.00 93.62 105 SER A O 1
ATOM 851 N N . ILE A 1 106 ? 11.330 -0.107 -8.565 1.00 94.50 106 ILE A N 1
ATOM 852 C CA . ILE A 1 106 ? 11.248 1.311 -8.936 1.00 94.50 106 ILE A CA 1
ATOM 853 C C . ILE A 1 106 ? 12.321 2.128 -8.199 1.00 94.50 106 ILE A C 1
ATOM 855 O O . ILE A 1 106 ? 12.471 1.982 -6.980 1.00 94.50 106 ILE A O 1
ATOM 859 N N . PRO A 1 107 ? 13.087 2.998 -8.887 1.00 92.88 107 PRO A N 1
ATOM 860 C CA . PRO A 1 107 ? 13.996 3.927 -8.228 1.00 92.88 107 PRO A CA 1
ATOM 861 C C . PRO A 1 107 ? 13.256 4.866 -7.272 1.00 92.88 107 PRO A C 1
ATOM 863 O O . PRO A 1 107 ? 12.245 5.468 -7.626 1.00 92.88 107 PRO A O 1
ATOM 866 N N . PHE A 1 108 ? 13.811 5.055 -6.076 1.00 91.88 108 PHE A N 1
ATOM 867 C CA . PHE A 1 108 ? 13.235 5.963 -5.080 1.00 91.88 108 PHE A CA 1
ATOM 868 C C . PHE A 1 108 ? 13.591 7.445 -5.317 1.00 91.88 108 PHE A C 1
ATOM 87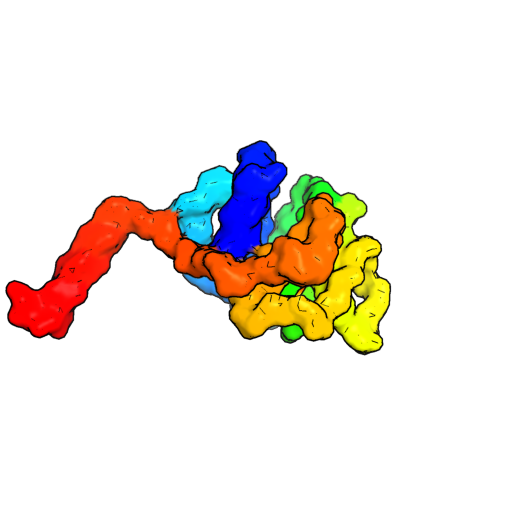0 O O . PHE A 1 108 ? 13.026 8.320 -4.676 1.00 91.88 108 PHE A O 1
ATOM 877 N N . LYS A 1 109 ? 14.525 7.744 -6.233 1.00 91.12 109 LYS A N 1
ATOM 878 C CA . LYS A 1 109 ? 15.087 9.094 -6.433 1.00 91.12 109 LYS A CA 1
ATOM 879 C C . LYS A 1 109 ? 14.043 10.172 -6.774 1.00 91.12 109 LYS A C 1
ATOM 881 O O . LYS A 1 109 ? 14.224 11.315 -6.380 1.00 91.12 109 LYS A O 1
ATOM 886 N N . ASP A 1 110 ? 12.970 9.791 -7.470 1.00 91.50 110 ASP A N 1
ATOM 887 C CA . ASP A 1 110 ? 11.916 10.708 -7.929 1.00 91.50 110 ASP A CA 1
ATOM 888 C C . ASP A 1 110 ? 10.632 10.587 -7.093 1.00 91.50 110 ASP A C 1
ATOM 890 O O . ASP A 1 110 ? 9.617 11.196 -7.441 1.00 91.50 110 ASP A O 1
ATOM 894 N N . ALA A 1 111 ? 10.670 9.787 -6.018 1.00 90.62 111 ALA A N 1
ATOM 895 C CA . ALA A 1 111 ? 9.516 9.553 -5.167 1.00 90.62 111 ALA A CA 1
ATOM 896 C C . ALA A 1 111 ? 9.014 10.872 -4.539 1.00 90.62 111 ALA A C 1
ATOM 898 O O . ALA A 1 111 ? 9.821 11.771 -4.279 1.00 90.62 111 ALA A O 1
ATOM 899 N N . PRO A 1 112 ? 7.697 10.979 -4.276 1.00 92.31 112 PRO A N 1
ATOM 900 C CA . PRO A 1 112 ? 7.081 12.096 -3.563 1.00 92.31 112 PRO A CA 1
ATOM 901 C C . PRO A 1 112 ? 7.801 12.463 -2.267 1.00 92.31 112 PRO A C 1
ATOM 903 O O . PRO A 1 112 ? 8.532 11.655 -1.700 1.00 92.31 112 PRO A O 1
ATOM 906 N N . ARG A 1 113 ? 7.532 13.653 -1.724 1.00 89.69 113 ARG A N 1
ATOM 907 C CA . ARG A 1 113 ? 8.074 14.040 -0.406 1.00 89.69 113 ARG A CA 1
ATOM 908 C C . ARG A 1 113 ? 7.363 13.324 0.744 1.00 89.69 113 ARG A C 1
ATOM 910 O O . ARG A 1 113 ? 7.977 13.014 1.764 1.00 89.69 113 ARG A O 1
ATOM 917 N N . HIS A 1 114 ? 6.056 13.108 0.612 1.00 89.75 114 HIS A N 1
ATOM 918 C CA . HIS A 1 114 ? 5.231 12.576 1.690 1.00 89.75 114 HIS A CA 1
ATOM 919 C C . HIS A 1 114 ? 5.245 11.042 1.710 1.00 89.75 114 HIS A C 1
ATOM 921 O O . HIS A 1 114 ? 4.884 10.390 0.731 1.00 89.75 114 HIS A O 1
ATOM 927 N N . MET A 1 115 ? 5.581 10.440 2.857 1.00 89.94 115 MET A N 1
ATOM 928 C CA . MET A 1 115 ? 5.704 8.978 2.972 1.00 89.94 115 MET A CA 1
ATOM 929 C C . MET A 1 115 ? 4.412 8.206 2.684 1.00 89.94 115 MET A C 1
ATOM 931 O O . MET A 1 115 ? 4.460 7.059 2.241 1.00 89.94 115 MET A O 1
ATOM 935 N N . GLY A 1 116 ? 3.251 8.829 2.905 1.00 89.88 116 GLY A N 1
ATOM 936 C CA . GLY A 1 116 ? 1.954 8.238 2.573 1.00 89.88 116 GLY A CA 1
ATOM 937 C C . GLY A 1 116 ? 1.750 8.027 1.071 1.00 89.88 116 GLY A C 1
ATOM 938 O O . GLY A 1 116 ? 1.013 7.116 0.697 1.00 89.88 116 GLY A O 1
ATOM 939 N N . ALA A 1 117 ? 2.442 8.814 0.241 1.00 93.94 117 ALA A N 1
ATOM 940 C CA . ALA A 1 117 ? 2.355 8.791 -1.215 1.00 93.94 117 ALA A CA 1
ATOM 941 C C . ALA A 1 117 ? 3.328 7.800 -1.869 1.00 93.94 117 ALA A C 1
ATOM 943 O O . ALA A 1 117 ? 3.120 7.406 -3.014 1.00 93.94 117 ALA A O 1
ATOM 944 N N . TYR A 1 118 ? 4.368 7.349 -1.155 1.00 94.50 118 TYR A N 1
ATOM 945 C CA . TYR A 1 118 ? 5.347 6.387 -1.681 1.00 94.50 118 TYR A CA 1
ATOM 946 C C . TYR A 1 118 ? 4.692 5.142 -2.292 1.00 94.50 118 TYR A C 1
ATOM 948 O O . TYR A 1 118 ? 5.002 4.823 -3.438 1.00 94.50 118 TYR A O 1
ATOM 956 N N . PRO A 1 119 ? 3.776 4.435 -1.604 1.00 95.12 119 PRO A N 1
ATOM 957 C CA . PRO A 1 119 ? 3.182 3.244 -2.194 1.00 95.12 119 PRO A CA 1
ATOM 958 C C . PRO A 1 119 ? 2.297 3.529 -3.412 1.00 95.12 119 PRO A C 1
ATOM 960 O O . PRO A 1 119 ? 2.232 2.692 -4.306 1.00 95.12 119 PRO A O 1
ATOM 963 N N . VAL A 1 120 ? 1.655 4.699 -3.471 1.00 96.44 120 VAL A N 1
ATOM 964 C CA . VAL A 1 120 ? 0.870 5.118 -4.642 1.00 96.44 120 VAL A CA 1
ATOM 965 C C . VAL A 1 120 ? 1.804 5.343 -5.828 1.00 96.44 120 VAL A C 1
ATOM 967 O O . VAL A 1 120 ? 1.606 4.753 -6.886 1.00 96.44 120 VAL A O 1
ATOM 970 N N . TYR A 1 121 ? 2.883 6.103 -5.618 1.00 96.25 121 TYR A N 1
ATOM 971 C CA . TYR A 1 121 ? 3.929 6.308 -6.618 1.00 96.25 121 TYR A CA 1
ATOM 972 C C . TYR A 1 121 ? 4.509 4.976 -7.114 1.00 96.25 121 TYR A C 1
ATOM 974 O O . TYR A 1 121 ? 4.632 4.767 -8.317 1.00 96.25 121 TYR A O 1
ATOM 982 N N . LEU A 1 122 ? 4.816 4.043 -6.206 1.00 96.56 122 LEU A N 1
ATOM 983 C CA . LEU A 1 122 ? 5.318 2.715 -6.564 1.00 96.56 122 LEU A CA 1
ATOM 984 C C . LEU A 1 122 ? 4.363 1.978 -7.511 1.00 96.56 122 LEU A C 1
ATOM 986 O O . LEU A 1 122 ? 4.807 1.454 -8.528 1.00 96.56 122 LEU A O 1
ATOM 990 N N . VAL A 1 123 ? 3.075 1.921 -7.171 1.00 97.06 123 VAL A N 1
ATOM 991 C CA . VAL A 1 123 ? 2.077 1.187 -7.958 1.00 97.06 123 VAL A CA 1
ATOM 992 C C . VAL A 1 123 ? 1.823 1.847 -9.304 1.00 97.06 123 VAL A C 1
ATOM 994 O O . VAL A 1 123 ? 1.818 1.148 -10.314 1.00 97.06 123 VAL A O 1
ATOM 997 N N . ARG A 1 124 ? 1.704 3.175 -9.347 1.00 97.06 124 ARG A N 1
ATOM 998 C CA . ARG A 1 124 ? 1.557 3.921 -10.604 1.00 97.06 124 ARG A CA 1
ATOM 999 C C . ARG A 1 124 ? 2.705 3.643 -11.571 1.00 97.06 124 ARG A C 1
ATOM 1001 O O . ARG A 1 124 ? 2.461 3.344 -12.735 1.00 97.06 124 ARG A O 1
ATOM 1008 N N . ARG A 1 125 ? 3.942 3.632 -11.062 1.00 96.62 125 ARG A N 1
ATOM 1009 C CA . ARG A 1 125 ? 5.138 3.302 -11.849 1.00 96.62 125 ARG A CA 1
ATOM 1010 C C . ARG A 1 125 ? 5.212 1.835 -12.264 1.00 96.62 125 ARG A C 1
ATOM 1012 O O . ARG A 1 125 ? 5.688 1.546 -13.352 1.00 96.62 125 ARG A O 1
ATOM 1019 N N . ALA A 1 126 ? 4.848 0.909 -11.379 1.00 96.38 126 ALA A N 1
ATOM 1020 C CA . ALA A 1 126 ? 5.126 -0.515 -11.577 1.00 96.38 126 ALA A CA 1
ATOM 1021 C C . ALA A 1 126 ? 3.982 -1.297 -12.234 1.00 96.38 126 ALA A C 1
ATOM 1023 O O . ALA A 1 126 ? 4.248 -2.296 -12.894 1.00 96.38 126 ALA A O 1
ATOM 1024 N N . LEU A 1 127 ? 2.729 -0.895 -12.007 1.00 96.31 127 LEU A N 1
ATOM 1025 C CA . LEU A 1 127 ? 1.538 -1.607 -12.483 1.00 96.31 127 LEU A CA 1
ATOM 1026 C C . LEU A 1 127 ? 0.778 -0.843 -13.562 1.00 96.31 127 LEU A C 1
ATOM 1028 O O . LEU A 1 127 ? 0.181 -1.478 -14.425 1.00 96.31 127 LEU A O 1
ATOM 1032 N N . PHE A 1 128 ? 0.781 0.490 -13.510 1.00 95.50 128 PHE A N 1
ATOM 1033 C CA . PHE A 1 128 ? 0.030 1.328 -14.455 1.00 95.50 128 PHE A CA 1
ATOM 1034 C C . PHE A 1 128 ? 0.924 2.010 -15.496 1.00 95.50 128 PHE A C 1
ATOM 1036 O O . PHE A 1 128 ? 0.429 2.805 -16.286 1.00 95.50 128 PHE A O 1
ATOM 1043 N N . ASP A 1 129 ? 2.222 1.683 -15.490 1.00 94.56 129 ASP A N 1
ATOM 1044 C CA . ASP A 1 129 ? 3.237 2.155 -16.441 1.00 94.56 129 ASP A CA 1
ATOM 1045 C C . ASP A 1 129 ? 3.256 3.682 -16.633 1.00 94.56 129 ASP A C 1
ATOM 1047 O O . ASP A 1 129 ? 3.547 4.206 -17.706 1.00 94.56 129 ASP A O 1
ATOM 1051 N N . LEU A 1 130 ? 2.931 4.421 -15.568 1.00 95.62 130 LEU A N 1
ATOM 1052 C CA . LEU A 1 130 ? 2.997 5.874 -15.585 1.00 95.62 130 LEU A CA 1
ATOM 1053 C C . LEU A 1 130 ? 4.453 6.338 -15.474 1.00 95.62 130 LEU A C 1
ATOM 1055 O O . LEU A 1 130 ? 5.310 5.696 -14.853 1.00 95.62 130 LEU A O 1
ATOM 1059 N N . ASP A 1 131 ? 4.742 7.499 -16.050 1.00 95.19 131 ASP A N 1
ATOM 1060 C CA . ASP A 1 131 ? 6.050 8.132 -15.934 1.00 95.19 131 ASP A CA 1
ATOM 1061 C C . ASP A 1 131 ? 6.292 8.680 -14.498 1.00 95.19 131 ASP A C 1
ATOM 1063 O O . ASP A 1 131 ? 5.375 8.689 -13.663 1.00 95.19 131 ASP A O 1
ATOM 1067 N N . PRO A 1 132 ? 7.533 9.085 -14.139 1.00 94.44 132 PRO A N 1
ATOM 1068 C CA . PRO A 1 132 ? 7.836 9.609 -12.807 1.00 94.44 132 PRO A CA 1
ATOM 1069 C C . PRO A 1 132 ? 6.970 10.789 -12.381 1.00 94.44 132 PRO A C 1
ATOM 1071 O O . PRO A 1 132 ? 6.616 10.865 -11.209 1.00 94.44 132 PRO A O 1
ATOM 1074 N N . GLU A 1 133 ? 6.662 11.696 -13.298 1.00 93.31 133 GLU A N 1
ATOM 1075 C CA . GLU A 1 133 ? 5.966 12.941 -13.005 1.00 93.31 133 GLU A CA 1
ATOM 1076 C C . GLU A 1 133 ? 4.476 12.681 -12.788 1.00 93.31 133 GLU A C 1
ATOM 1078 O O . GLU A 1 133 ? 3.954 13.011 -11.725 1.00 93.31 133 GLU A O 1
ATOM 1083 N N . ALA A 1 134 ? 3.830 11.954 -13.702 1.00 92.75 134 ALA A N 1
ATOM 1084 C CA . ALA A 1 134 ? 2.435 11.529 -13.577 1.00 92.75 134 ALA A CA 1
ATOM 1085 C C . ALA A 1 134 ? 2.193 10.611 -12.361 1.00 92.75 134 ALA A C 1
ATOM 1087 O O . ALA A 1 134 ? 1.094 10.542 -11.802 1.00 92.75 134 ALA A O 1
ATOM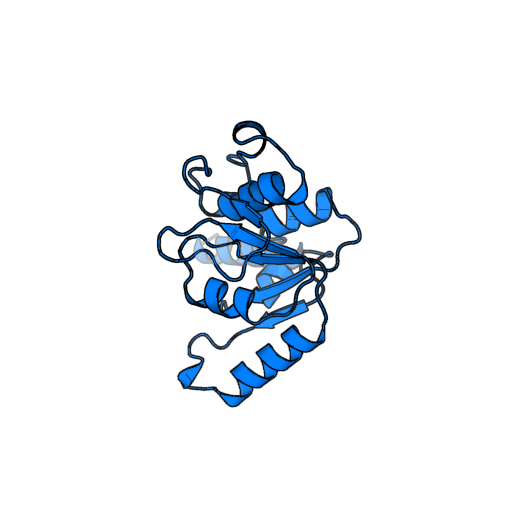 1088 N N . SER A 1 135 ? 3.231 9.902 -11.912 1.00 94.75 135 SER A N 1
ATOM 1089 C CA . SER A 1 135 ? 3.147 9.034 -10.735 1.00 94.75 135 SER A CA 1
ATOM 1090 C C . SER A 1 135 ? 3.271 9.769 -9.409 1.00 94.75 135 SER A C 1
ATOM 1092 O O . SER A 1 135 ? 3.007 9.162 -8.365 1.00 94.75 135 SER A O 1
ATOM 1094 N N . ARG A 1 136 ? 3.700 11.038 -9.401 1.00 87.44 136 ARG A N 1
ATOM 1095 C CA . ARG A 1 136 ? 3.813 11.805 -8.159 1.00 87.44 136 ARG A CA 1
ATOM 1096 C C . ARG A 1 136 ? 2.424 12.015 -7.576 1.00 87.44 136 ARG A C 1
ATOM 1098 O O . ARG A 1 136 ? 1.604 12.768 -8.079 1.00 87.44 136 ARG A O 1
ATOM 1105 N N . ALA A 1 137 ? 2.152 11.294 -6.498 1.00 82.38 137 ALA A N 1
ATOM 1106 C CA . ALA A 1 137 ? 0.900 11.366 -5.766 1.00 82.38 137 ALA A CA 1
ATOM 1107 C C . ALA A 1 137 ? 1.037 12.324 -4.576 1.00 82.38 137 ALA A C 1
ATOM 1109 O O . ALA A 1 137 ? 0.729 11.959 -3.445 1.00 82.38 137 ALA A O 1
ATOM 1110 N N . ASP A 1 138 ? 1.564 13.529 -4.806 1.00 79.50 138 ASP A N 1
ATOM 1111 C CA . ASP A 1 138 ? 1.822 14.495 -3.728 1.00 79.50 138 ASP A CA 1
ATOM 1112 C C . ASP A 1 138 ? 0.532 14.903 -2.988 1.00 79.50 138 ASP A C 1
ATOM 1114 O O . ASP A 1 138 ? 0.570 15.226 -1.803 1.00 79.50 138 ASP A O 1
ATOM 1118 N N . GLU A 1 139 ? -0.616 14.770 -3.653 1.00 76.56 139 GLU A N 1
ATOM 1119 C CA . GLU A 1 139 ? -1.957 15.013 -3.110 1.00 76.56 139 GLU A CA 1
ATOM 1120 C C . GLU A 1 139 ? -2.615 13.768 -2.489 1.00 76.56 139 GLU A C 1
ATOM 1122 O O . GLU A 1 139 ? -3.795 13.799 -2.147 1.00 76.56 139 GLU A O 1
ATOM 1127 N N . ALA A 1 140 ? -1.891 12.652 -2.344 1.00 79.94 140 ALA A N 1
ATOM 1128 C CA . ALA A 1 140 ? -2.433 11.411 -1.794 1.00 79.94 140 ALA A CA 1
ATOM 1129 C C . ALA A 1 140 ? -3.015 11.625 -0.384 1.00 79.94 140 ALA A C 1
ATOM 1131 O O . ALA A 1 140 ? -2.285 11.687 0.612 1.00 79.94 140 ALA A O 1
ATOM 1132 N N . ALA A 1 141 ? -4.343 11.706 -0.305 1.00 81.69 141 ALA A N 1
ATOM 1133 C CA . ALA A 1 141 ? -5.059 11.997 0.925 1.00 81.69 141 ALA A CA 1
ATOM 1134 C C . ALA A 1 141 ? -5.010 10.800 1.883 1.00 81.69 141 ALA A C 1
ATOM 1136 O O . ALA A 1 141 ? -5.394 9.680 1.551 1.00 81.69 141 ALA A O 1
ATOM 1137 N N . LEU A 1 142 ? -4.546 11.034 3.111 1.00 86.12 142 LEU A N 1
ATOM 1138 C CA . LEU A 1 142 ? -4.660 10.044 4.177 1.00 86.12 142 LEU A CA 1
ATOM 1139 C C . LEU A 1 142 ? -6.115 9.999 4.651 1.00 86.12 142 LEU A C 1
ATOM 1141 O O . LEU A 1 142 ? -6.571 10.901 5.349 1.00 86.12 142 LEU A O 1
ATOM 1145 N N . ALA A 1 143 ? -6.830 8.936 4.300 1.00 85.56 143 ALA A N 1
ATOM 1146 C CA . ALA A 1 143 ? -8.184 8.709 4.785 1.00 85.56 143 ALA A CA 1
ATOM 1147 C C . ALA A 1 143 ? -8.197 7.713 5.948 1.00 85.56 143 ALA A C 1
ATOM 1149 O O . ALA A 1 143 ? -7.558 6.662 5.881 1.00 85.56 143 ALA A O 1
ATOM 1150 N N . VAL A 1 144 ? -8.976 8.025 6.983 1.00 84.31 144 VAL A N 1
ATOM 1151 C CA . VAL A 1 144 ? -9.505 7.050 7.944 1.00 84.31 144 VAL A CA 1
ATOM 1152 C C . VAL A 1 144 ? -11.016 7.061 7.741 1.00 84.31 144 VAL A C 1
ATOM 1154 O O . VAL A 1 144 ? -11.663 8.100 7.894 1.00 84.31 144 VAL A O 1
ATOM 1157 N N . ARG A 1 145 ? -11.578 5.936 7.294 1.00 89.12 145 ARG A N 1
ATOM 1158 C CA . ARG A 1 145 ? -12.982 5.815 6.870 1.00 89.12 145 ARG A CA 1
ATOM 1159 C C . ARG A 1 145 ? -13.906 5.654 8.085 1.00 89.12 145 ARG A C 1
ATOM 1161 O O . ARG A 1 145 ? -14.619 4.669 8.194 1.00 89.12 145 ARG A O 1
ATOM 1168 N N . LEU A 1 146 ? -13.879 6.648 8.978 1.00 90.25 146 LEU A N 1
ATOM 1169 C CA . LEU A 1 146 ? -14.689 6.671 10.198 1.00 90.25 146 LEU A CA 1
ATOM 1170 C C . LEU A 1 146 ? -16.178 6.603 9.860 1.00 90.25 146 LEU A C 1
ATOM 1172 O O . LEU A 1 146 ? -16.679 7.427 9.079 1.00 90.25 146 LEU A O 1
ATOM 1176 N N . SER A 1 147 ? -16.871 5.676 10.507 1.00 90.50 147 SER A N 1
ATOM 1177 C CA . SER A 1 147 ? -18.320 5.537 10.475 1.00 90.50 147 SER A CA 1
ATOM 1178 C C . SER A 1 147 ? -19.019 6.774 11.059 1.00 90.50 147 SER A C 1
ATOM 1180 O O . SER A 1 147 ? -18.428 7.544 11.827 1.00 90.50 147 SER A O 1
ATOM 1182 N N . PRO A 1 148 ? -20.308 6.989 10.738 1.00 93.25 148 PRO A N 1
ATOM 1183 C CA . PRO A 1 148 ? -21.089 8.060 11.352 1.00 93.25 148 PRO A CA 1
ATOM 1184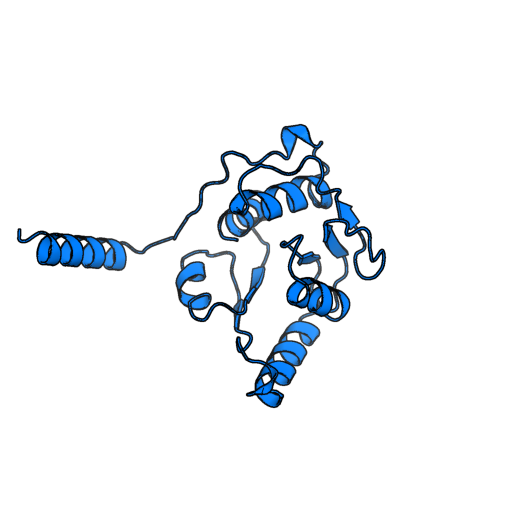 C C . PRO A 1 148 ? -21.102 7.990 12.887 1.00 93.25 148 PRO A C 1
ATOM 1186 O O . PRO A 1 148 ? -21.013 9.027 13.542 1.00 93.25 148 PRO A O 1
ATOM 1189 N N . ALA A 1 149 ? -21.152 6.780 13.454 1.00 93.81 149 ALA A N 1
ATOM 1190 C CA . ALA A 1 149 ? -21.138 6.562 14.897 1.00 93.81 149 ALA A CA 1
ATOM 1191 C C . ALA A 1 149 ? -19.796 6.968 15.527 1.00 93.81 149 ALA A C 1
ATOM 1193 O O . ALA A 1 149 ? -19.782 7.717 16.501 1.00 93.81 149 ALA A O 1
ATOM 1194 N N . GLU A 1 150 ? -18.667 6.559 14.940 1.00 93.38 150 GLU A N 1
ATOM 1195 C CA . GLU A 1 150 ? -17.333 6.949 15.422 1.00 93.38 150 GLU A CA 1
ATOM 1196 C C . GLU A 1 150 ? -17.113 8.459 15.336 1.00 93.38 150 GLU A C 1
ATOM 1198 O O . GLU A 1 150 ? -16.567 9.064 16.256 1.00 93.38 150 GLU A O 1
ATOM 1203 N N . ARG A 1 151 ? -17.585 9.101 14.258 1.00 94.19 151 ARG A N 1
ATOM 1204 C CA . ARG A 1 151 ? -17.528 10.565 14.131 1.00 94.19 151 ARG A CA 1
ATOM 1205 C C . ARG A 1 151 ? -18.336 11.255 15.223 1.00 94.19 151 ARG A C 1
ATOM 1207 O O . ARG A 1 151 ? -17.889 12.271 15.749 1.00 94.19 151 ARG A O 1
ATOM 1214 N N . GLN A 1 152 ? -19.510 10.722 15.553 1.00 96.38 152 GLN A N 1
ATOM 1215 C CA . GLN A 1 152 ? -20.356 11.277 16.602 1.00 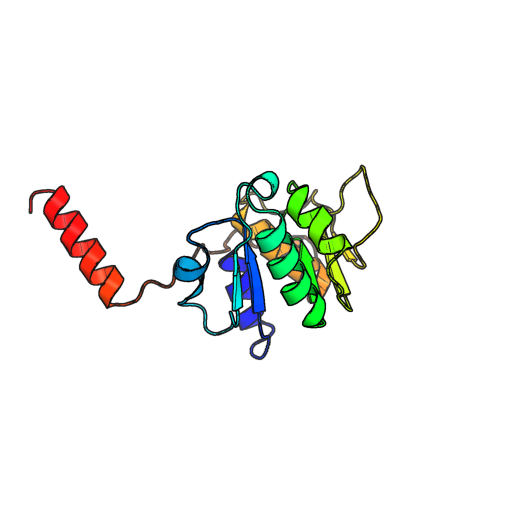96.38 152 GLN A CA 1
ATOM 1216 C C . GLN A 1 152 ? -19.712 11.125 17.984 1.00 96.38 152 GLN A C 1
ATOM 1218 O O . GLN A 1 152 ? -19.649 12.102 18.727 1.00 96.38 152 GLN A O 1
ATOM 1223 N N . LEU A 1 153 ? -19.178 9.942 18.296 1.00 95.25 153 LEU A N 1
ATOM 1224 C CA . LEU A 1 153 ? -18.442 9.694 19.539 1.00 95.25 153 LEU A CA 1
ATOM 1225 C C . LEU A 1 153 ? -17.220 10.609 19.655 1.00 95.25 153 LEU A C 1
ATOM 1227 O O . LEU A 1 153 ? -17.017 11.239 20.688 1.00 95.25 153 LEU A O 1
ATOM 1231 N N . GLY A 1 154 ? -16.450 10.754 18.573 1.00 93.88 154 GLY A N 1
ATOM 1232 C CA . GLY A 1 154 ? -15.302 11.657 18.536 1.00 93.88 154 GLY A CA 1
ATOM 1233 C C . GLY A 1 154 ? -15.687 13.111 18.811 1.00 93.88 154 GLY A C 1
ATOM 1234 O O . GLY A 1 154 ? -15.007 13.790 19.573 1.00 93.88 154 GLY A O 1
ATOM 1235 N N . ARG A 1 155 ? -16.807 13.590 18.251 1.00 95.25 155 ARG A N 1
ATOM 1236 C CA . ARG A 1 155 ? -17.322 14.941 18.540 1.00 95.25 155 ARG A CA 1
ATOM 1237 C C . ARG A 1 155 ? -17.725 15.101 20.003 1.00 95.25 155 ARG A C 1
ATOM 1239 O O . ARG A 1 155 ? -17.368 16.103 20.609 1.00 95.25 155 ARG A O 1
ATOM 1246 N N . GLN A 1 156 ? -18.442 14.128 20.563 1.00 96.31 156 GLN A N 1
ATOM 1247 C CA . GLN A 1 156 ? -18.853 14.153 21.970 1.00 96.31 156 GLN A CA 1
ATOM 1248 C C . GLN A 1 156 ? -17.644 14.192 22.907 1.00 96.31 156 GLN A C 1
ATOM 1250 O O . GLN A 1 156 ? -17.625 14.975 23.851 1.00 96.31 156 GLN A O 1
ATOM 1255 N N . GLU A 1 157 ? -16.619 13.394 22.614 1.00 96.12 157 GLU A N 1
ATOM 1256 C CA . GLU A 1 157 ? -15.399 13.355 23.414 1.00 96.12 157 GLU A CA 1
ATOM 1257 C C . GLU A 1 157 ? -14.604 14.663 23.315 1.00 96.12 157 GLU A C 1
ATOM 1259 O O . GLU A 1 157 ? -14.104 15.154 24.324 1.00 96.12 157 GLU A O 1
ATOM 1264 N N . ILE A 1 158 ? -14.541 15.276 22.127 1.00 96.00 158 ILE A N 1
ATOM 1265 C CA . ILE A 1 158 ? -13.925 16.598 21.955 1.00 96.00 158 ILE A CA 1
ATOM 1266 C C . ILE A 1 158 ? -14.669 17.659 22.773 1.00 96.00 158 ILE A C 1
ATOM 1268 O O . ILE A 1 158 ? -14.008 18.410 23.482 1.00 96.00 158 ILE A O 1
ATOM 1272 N N . HIS A 1 159 ? -16.006 17.704 22.728 1.00 95.56 159 HIS A N 1
ATOM 1273 C CA . HIS A 1 159 ? -16.791 18.649 23.538 1.00 95.56 159 HIS A CA 1
ATOM 1274 C C . HIS A 1 159 ? -16.541 18.453 25.037 1.00 95.56 159 HIS A C 1
ATOM 1276 O O . HIS A 1 159 ? -16.149 19.392 25.728 1.00 95.56 159 HIS A O 1
ATOM 1282 N N . ARG A 1 160 ? -16.610 17.199 25.507 1.00 95.81 160 ARG A N 1
ATOM 1283 C CA . ARG A 1 160 ? -16.333 16.838 26.903 1.00 95.81 160 ARG A CA 1
ATOM 1284 C C . ARG A 1 160 ? -14.950 17.301 27.370 1.00 95.81 160 ARG A C 1
ATOM 1286 O O . ARG A 1 160 ? -14.800 17.721 28.514 1.00 95.81 160 ARG A O 1
ATOM 1293 N N . LEU A 1 161 ? -13.932 17.177 26.516 1.00 95.62 161 LEU A N 1
ATOM 1294 C CA . LEU A 1 161 ? -12.560 17.594 26.820 1.00 95.62 161 LEU A CA 1
ATOM 1295 C C . LEU A 1 161 ? -12.358 19.111 26.709 1.00 95.62 161 LEU A C 1
ATOM 1297 O O . LEU A 1 161 ? -11.522 19.655 27.428 1.00 95.62 161 LEU A O 1
ATOM 1301 N N . ALA A 1 162 ? -13.097 19.781 25.822 1.00 94.50 162 ALA A N 1
ATOM 1302 C CA . ALA A 1 162 ? -13.062 21.231 25.645 1.00 94.50 162 ALA A CA 1
ATOM 1303 C C . ALA A 1 162 ? -13.824 21.990 26.747 1.00 94.50 162 ALA A C 1
ATOM 1305 O O . ALA A 1 162 ? -13.547 23.168 26.961 1.00 94.50 162 ALA A O 1
ATOM 1306 N N . GLY A 1 163 ? -14.713 21.312 27.481 1.00 80.88 163 GLY A N 1
ATOM 1307 C CA . GLY A 1 163 ? -15.490 21.899 28.575 1.00 80.88 163 GLY A CA 1
ATOM 1308 C C . GLY A 1 163 ? -16.807 22.549 28.141 1.00 80.88 163 GLY A C 1
ATOM 1309 O O . GLY A 1 163 ? -17.350 23.335 28.917 1.00 80.88 163 GLY A O 1
ATOM 1310 N N . ASP A 1 164 ? -17.298 22.209 26.944 1.00 58.53 164 ASP A N 1
ATOM 1311 C CA . ASP A 1 164 ? -18.643 22.536 26.442 1.00 58.53 164 ASP A CA 1
ATOM 1312 C C . ASP A 1 164 ? -19.633 21.396 26.747 1.00 58.53 164 ASP A C 1
ATOM 1314 O O . ASP A 1 164 ? -20.819 21.694 27.021 1.00 58.53 164 ASP A O 1
#

pLDDT: mean 90.09, std 8.05, range [57.66, 97.44]

Secondary structure (DSSP, 8-state):
-HHHHHHHHHH-TT--EEEEE--TTHHHHHHT-TTEEEEEEPPTTGGG-HHHHHHHHHHHHTT-EEEEEE--TT-HHHHHHHHHS-EEEEEEE-BTTB--S-SEEE-GGG--SSTTTHHHHHHHHHHS---TTTT--TT--------HHHHHHHHHHHHHHHT-

Radius of gyration: 17.51 Å; chains: 1; bounding box: 44×43×45 Å

Foldseek 3Di:
DVLLLVLCCVVPVQAADEAEDCDPCPCQQCVLRPSDPYYQHAPVPCVVVVVSNVVSLVVQQVPAAQEAEQLDPPDPVSQVSLQVRHYVAYFYADDPVDDDRHPYYHHCPLEEPDSLLSSQLRCCVGPVVDDSVVSHPNVSDDDRNDDPVRVVVVVVVVCVVVVD

Sequence (164 aa):
MTPLIEELQTNLPNARIDVLSACPAAHEVFEGFPGVYRVHELPFRGVRHPLRYAGTLLRVCRVGYDIVIDPCQNSWTARFLTRWIPGRLKIGFMHPRRKRGLDVSIPFKDAPRHMGAYPVYLVRRALFDLDPEASRADEAALAVRLSPAERQLGRQEIHRLAGD